Protein AF-A0A8X6NM18-F1 (afdb_monomer_lite)

InterPro domains:
  IPR011042 Six-bladed beta-propeller, TolB-like [G3DSA:2.120.10.30] (34-81)

Secondary structure (DSSP, 8-state):
-PPPHHHHHHHHHHHHHHHHHHHHHHHHHHHHHHHHHHSS------TT----TT---EEEEEE-TT--EEEEE-TT-----

Foldseek 3Di:
DDDDPVNVVVVVVVVVVVVVVVVVVVVVVVVVVVVCVVPDPPDDDDPPDPDDVQADDWDDWDADPVGDIDTDGDRPDDDDD

Structure (mmCIF, N/CA/C/O backbone):
data_AF-A0A8X6NM18-F1
#
_entry.id   AF-A0A8X6NM18-F1
#
loop_
_atom_site.group_PDB
_atom_site.id
_atom_site.type_symbol
_atom_site.label_atom_id
_atom_site.label_alt_id
_atom_site.label_comp_id
_atom_site.label_asym_id
_atom_site.label_entity_id
_atom_site.label_seq_id
_atom_site.pdbx_PDB_ins_code
_atom_site.Cartn_x
_atom_site.Cartn_y
_atom_site.Cartn_z
_atom_site.occupancy
_atom_site.B_iso_or_equiv
_atom_site.auth_seq_id
_atom_site.auth_comp_id
_atom_site.auth_asym_id
_atom_site.auth_atom_id
_atom_site.pdbx_PDB_model_num
ATOM 1 N N . MET A 1 1 ? -62.896 28.580 9.776 1.00 51.53 1 MET A N 1
ATOM 2 C CA . MET A 1 1 ? -62.495 27.158 9.809 1.00 51.53 1 MET A CA 1
ATOM 3 C C . MET A 1 1 ? -61.687 26.940 11.077 1.00 51.53 1 MET A C 1
ATOM 5 O O . MET A 1 1 ? -60.612 27.512 11.184 1.00 51.53 1 MET A O 1
ATOM 9 N N . ALA A 1 2 ? -62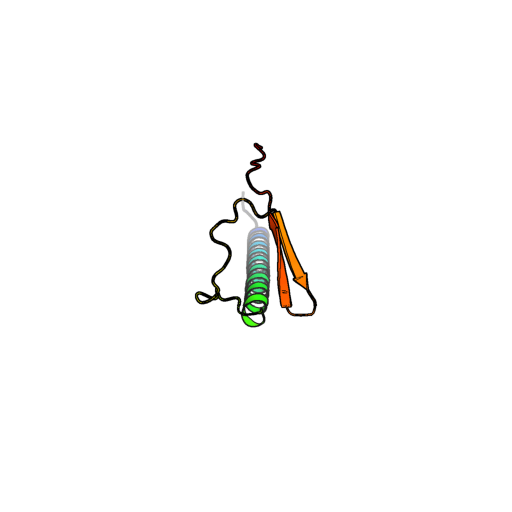.238 26.242 12.072 1.00 56.22 2 ALA A N 1
ATOM 10 C CA . ALA A 1 2 ? -61.548 25.982 13.334 1.00 56.22 2 ALA A CA 1
ATOM 11 C C . ALA A 1 2 ? -60.759 24.673 13.207 1.00 56.22 2 ALA A C 1
ATOM 13 O O . ALA A 1 2 ? -61.348 23.620 12.969 1.00 56.22 2 ALA A O 1
ATOM 14 N N . VAL A 1 3 ? -59.433 24.739 13.321 1.00 55.69 3 VAL A N 1
ATOM 15 C CA . VAL A 1 3 ? -58.596 23.537 13.408 1.00 55.69 3 VAL A CA 1
ATOM 16 C C . VAL A 1 3 ? -58.836 22.931 14.791 1.00 55.69 3 VAL A C 1
ATOM 18 O O . VAL A 1 3 ? -58.641 23.601 15.803 1.00 55.69 3 VAL A O 1
ATOM 21 N N . SER A 1 4 ? -59.331 21.694 14.841 1.00 72.38 4 SER A N 1
ATOM 22 C CA . SER A 1 4 ? -59.630 21.002 16.099 1.00 72.38 4 SER A CA 1
ATOM 23 C C . SER A 1 4 ? -58.368 20.868 16.957 1.00 72.38 4 SER A C 1
ATOM 25 O O . SER A 1 4 ? -57.318 20.461 16.456 1.00 72.38 4 SER A O 1
ATOM 27 N N . ALA A 1 5 ? -58.475 21.151 18.260 1.00 71.62 5 ALA A N 1
ATOM 28 C CA . ALA A 1 5 ? -57.384 20.980 19.224 1.00 71.62 5 ALA A CA 1
ATOM 29 C C . ALA A 1 5 ? -56.788 19.558 19.188 1.00 71.62 5 ALA A C 1
ATOM 31 O O . ALA A 1 5 ? -55.584 19.387 19.363 1.00 71.62 5 ALA A O 1
ATOM 32 N N . ALA A 1 6 ? -57.604 18.549 18.865 1.00 71.81 6 ALA A N 1
ATOM 33 C CA . ALA A 1 6 ? -57.151 17.170 18.701 1.00 71.81 6 ALA A CA 1
ATOM 34 C C . ALA A 1 6 ? -56.167 16.999 17.528 1.00 71.81 6 ALA A C 1
ATOM 36 O O . ALA A 1 6 ? -55.193 16.261 17.650 1.00 71.81 6 ALA A O 1
ATOM 37 N N . ALA A 1 7 ? -56.374 17.714 16.416 1.00 70.88 7 ALA A N 1
ATOM 38 C CA . ALA A 1 7 ? -55.481 17.663 15.256 1.00 70.88 7 ALA A CA 1
ATOM 39 C C . ALA A 1 7 ? -54.121 18.315 15.556 1.00 70.88 7 ALA A C 1
ATOM 41 O O . ALA A 1 7 ? -53.080 17.818 15.132 1.00 70.88 7 ALA A O 1
ATOM 42 N N . LEU A 1 8 ? -54.123 19.391 16.346 1.00 70.88 8 LEU A N 1
ATOM 43 C CA . LEU A 1 8 ? -52.912 20.093 16.777 1.00 70.88 8 LEU A CA 1
ATO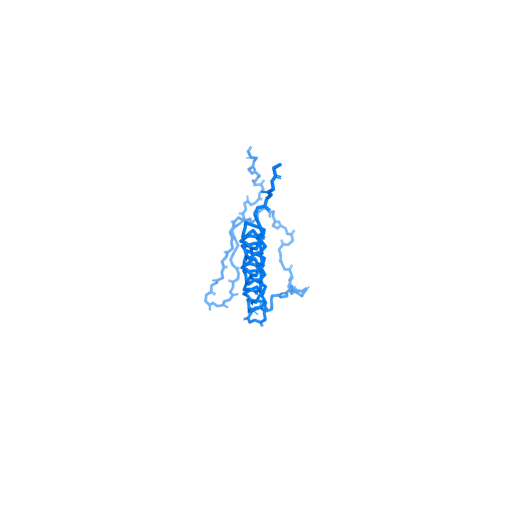M 44 C C . LEU A 1 8 ? -52.053 19.230 17.715 1.00 70.88 8 LEU A C 1
ATOM 46 O O . LEU A 1 8 ? -50.835 19.167 17.550 1.00 70.88 8 LEU A O 1
ATOM 50 N N . VAL A 1 9 ? -52.685 18.508 18.646 1.00 74.94 9 VAL A N 1
ATOM 51 C CA . VAL A 1 9 ? -52.003 17.568 19.553 1.00 74.94 9 VAL A CA 1
ATOM 52 C C . VAL A 1 9 ? -51.401 16.387 18.787 1.00 74.94 9 VAL A C 1
ATOM 54 O O . VAL A 1 9 ? -50.258 16.008 19.046 1.00 74.94 9 VAL A O 1
ATOM 57 N N . LEU A 1 10 ? -52.126 15.844 17.803 1.00 74.06 10 LEU A N 1
ATOM 58 C CA . LEU A 1 10 ? -51.635 14.755 16.955 1.00 74.06 10 LEU A CA 1
ATOM 59 C C . LEU A 1 10 ? -50.396 15.177 16.160 1.00 74.06 10 LEU A C 1
ATOM 61 O O . LEU A 1 10 ? -49.363 14.517 16.260 1.00 74.06 10 LEU A O 1
ATOM 65 N N . CYS A 1 11 ? -50.450 16.316 15.466 1.00 70.88 11 CYS A N 1
ATOM 66 C CA . CYS A 1 11 ? -49.299 16.837 14.726 1.00 70.88 11 CYS A CA 1
ATOM 67 C C . CYS A 1 11 ? -48.086 17.082 15.632 1.00 70.88 11 CYS A C 1
ATOM 69 O O . CYS A 1 11 ? -46.968 16.721 15.272 1.00 70.88 11 CYS A O 1
ATOM 71 N N . LEU A 1 12 ? -48.293 17.648 16.826 1.00 74.06 12 LEU A N 1
ATOM 72 C CA . LEU A 1 12 ? -47.200 17.898 17.764 1.00 74.06 12 LEU A CA 1
ATOM 73 C C . LEU A 1 12 ? -46.571 16.588 18.266 1.00 74.06 12 LEU A C 1
ATOM 75 O O . LEU A 1 12 ? -45.348 16.471 18.318 1.00 74.06 12 LEU A O 1
ATOM 79 N N . SER A 1 13 ? -47.392 15.583 18.581 1.00 73.31 13 SER A N 1
ATOM 80 C CA . SER A 1 13 ? -46.910 14.277 19.048 1.00 73.31 13 SER A CA 1
ATOM 81 C C . SER A 1 13 ? -46.112 13.517 17.981 1.00 73.31 13 SER A C 1
ATOM 83 O O . SER A 1 13 ? -45.067 12.946 18.297 1.00 73.31 13 SER A O 1
ATOM 85 N N . VAL A 1 14 ? -46.540 13.578 16.714 1.00 75.94 14 VAL A N 1
ATOM 86 C CA . VAL A 1 14 ? -45.836 12.960 15.579 1.00 75.94 14 VAL A CA 1
ATOM 87 C C . VAL A 1 14 ? -44.493 13.647 15.339 1.00 75.94 14 VAL A C 1
ATOM 89 O O . VAL A 1 14 ? -43.479 12.965 15.206 1.00 75.94 14 VAL A O 1
ATOM 92 N N . SER A 1 15 ? -44.455 14.982 15.370 1.00 70.62 15 SER A N 1
ATOM 93 C CA . SER A 1 15 ? -43.208 15.743 15.227 1.00 70.62 15 SER A CA 1
ATOM 94 C C . SER A 1 15 ? -42.204 15.414 16.334 1.00 70.62 15 SER A C 1
ATOM 96 O O . SER A 1 15 ? -41.035 15.171 16.049 1.00 70.62 15 SER A O 1
ATOM 98 N N . ILE A 1 16 ? -42.656 15.322 17.591 1.00 76.31 16 ILE A N 1
ATOM 99 C CA . ILE A 1 16 ? -41.791 14.953 18.724 1.00 76.31 16 ILE A CA 1
ATOM 100 C C . ILE A 1 16 ? -41.254 13.523 18.567 1.00 76.31 16 ILE A C 1
ATOM 102 O O . ILE A 1 16 ? -40.075 13.280 18.828 1.00 76.31 16 ILE A O 1
ATOM 106 N N . ALA A 1 17 ? -42.095 12.573 18.148 1.00 71.31 17 ALA A N 1
ATOM 107 C CA . ALA A 1 17 ? -41.672 11.192 17.921 1.00 71.31 17 ALA A CA 1
ATOM 108 C C . ALA A 1 17 ? -40.629 11.095 16.794 1.00 71.31 17 ALA A C 1
ATOM 110 O O . ALA A 1 17 ? -39.609 10.424 16.954 1.00 71.31 17 ALA A O 1
ATOM 111 N N . TYR A 1 18 ? -40.840 11.824 15.696 1.00 68.50 18 TYR A N 1
ATOM 112 C CA . TYR A 1 18 ? -39.913 11.873 14.569 1.00 68.50 18 TYR A CA 1
ATOM 113 C C . TYR A 1 18 ? -38.560 12.489 14.959 1.00 68.50 18 TYR A C 1
ATOM 115 O O . TYR A 1 18 ? -37.515 11.900 14.687 1.00 68.50 18 TYR A O 1
ATOM 123 N N . SER A 1 19 ? -38.558 13.609 15.693 1.00 66.69 19 SER A N 1
ATOM 124 C CA . SER A 1 19 ? -37.322 14.225 16.201 1.00 66.69 19 SER A CA 1
ATOM 125 C C . SER A 1 19 ? -36.537 13.291 17.126 1.00 66.69 19 SER A C 1
ATOM 127 O O . SER A 1 19 ? -35.316 13.202 17.011 1.00 66.69 19 SER A O 1
ATOM 129 N N . LYS A 1 20 ? -37.222 12.550 18.008 1.00 69.81 20 LYS A N 1
ATOM 130 C CA . LYS A 1 20 ? -36.575 11.557 18.881 1.00 69.81 20 LYS A CA 1
ATOM 131 C C . LYS A 1 20 ? -35.977 10.391 18.092 1.00 69.81 20 LYS A C 1
ATOM 133 O O . LYS A 1 20 ? -34.901 9.917 18.447 1.00 69.81 20 LYS A O 1
ATOM 138 N N . SER A 1 21 ? -36.640 9.947 17.023 1.00 65.88 21 SER A N 1
ATOM 139 C CA . SER A 1 21 ? -36.134 8.878 16.155 1.00 65.88 21 SER A CA 1
ATOM 140 C C . SER A 1 21 ? -34.872 9.295 15.394 1.00 65.88 21 SER A C 1
ATOM 142 O O . SER A 1 21 ? -33.937 8.502 15.311 1.00 65.88 21 SER A O 1
ATOM 144 N N . ILE A 1 22 ? -34.818 10.529 14.877 1.00 62.56 22 ILE A N 1
ATOM 145 C CA . ILE A 1 22 ? -33.620 11.068 14.209 1.00 62.56 22 ILE A CA 1
ATOM 146 C C . ILE A 1 22 ? -32.461 11.173 15.204 1.00 62.56 22 ILE A C 1
ATOM 148 O O . ILE A 1 22 ? -31.384 10.641 14.948 1.00 62.56 22 ILE A O 1
ATOM 152 N N . GLN A 1 23 ? -32.700 11.762 16.380 1.00 63.66 23 GLN A N 1
ATOM 153 C CA . GLN A 1 23 ? -31.673 11.872 17.422 1.00 63.66 23 GLN A CA 1
ATOM 154 C C . GLN A 1 23 ? -31.158 10.505 17.900 1.00 63.66 23 GLN A C 1
ATOM 156 O O . GLN A 1 23 ? -29.982 10.375 18.229 1.00 63.66 23 GLN A O 1
ATOM 161 N N . GLY A 1 24 ? -32.014 9.479 17.955 1.00 60.75 24 GLY A N 1
ATOM 162 C CA . GLY A 1 24 ? -31.598 8.110 18.267 1.00 60.75 24 GLY A CA 1
ATOM 163 C C . GLY A 1 24 ? -30.738 7.481 17.165 1.00 60.75 24 GLY A C 1
ATOM 164 O O . GLY A 1 24 ? -29.747 6.821 17.469 1.00 60.75 24 GLY A O 1
ATOM 165 N N .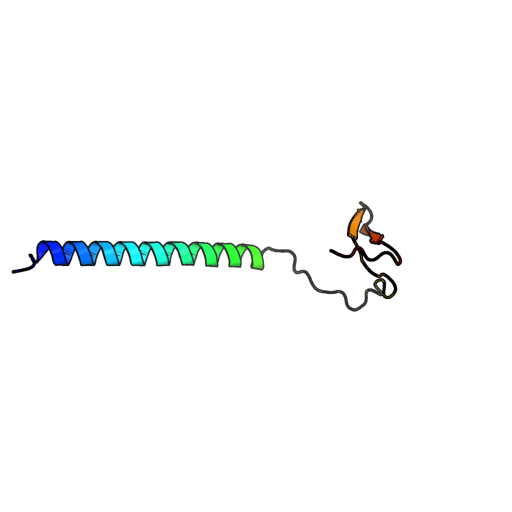 SER A 1 25 ? -31.076 7.717 15.895 1.00 59.44 25 SER A N 1
ATOM 166 C CA . SER A 1 25 ? -30.311 7.217 14.745 1.00 59.44 25 SER A CA 1
ATOM 167 C C . SER A 1 25 ? -28.918 7.846 14.652 1.00 59.44 25 SER A C 1
ATOM 169 O O . SER A 1 25 ? -27.951 7.144 14.371 1.00 59.44 25 SER A O 1
ATOM 171 N N . GLU A 1 26 ? -28.797 9.150 14.905 1.00 60.69 26 GLU A N 1
ATOM 172 C CA . GLU A 1 26 ? -27.509 9.858 14.869 1.00 60.69 26 GLU A CA 1
ATOM 173 C C . GLU A 1 26 ? -26.570 9.401 15.989 1.00 60.69 26 GLU A C 1
ATOM 175 O O . GLU A 1 26 ? -25.386 9.181 15.747 1.00 60.69 26 GLU A O 1
ATOM 180 N N . LYS A 1 27 ? -27.098 9.179 17.200 1.00 61.06 27 LYS A N 1
ATOM 181 C CA . LYS A 1 27 ? -26.303 8.677 18.331 1.00 61.06 27 LYS A CA 1
ATOM 182 C C . LYS A 1 27 ? -25.702 7.298 18.061 1.00 61.06 27 LYS A C 1
ATOM 184 O O . LYS A 1 27 ? -24.530 7.105 18.348 1.00 61.06 27 LYS A O 1
ATOM 189 N N . ASN A 1 28 ? -26.462 6.389 17.446 1.00 63.34 28 ASN A N 1
ATOM 190 C CA . ASN A 1 28 ? -25.965 5.056 17.081 1.00 63.34 28 ASN A CA 1
ATOM 191 C C . ASN A 1 28 ? -24.861 5.109 16.015 1.00 63.34 28 ASN A C 1
ATOM 193 O O . ASN A 1 28 ? -23.930 4.314 16.055 1.00 63.34 28 ASN A O 1
ATOM 197 N N . LEU A 1 29 ? -24.948 6.041 15.060 1.00 61.19 29 LEU A N 1
ATOM 198 C CA . LEU A 1 29 ? -23.904 6.220 14.046 1.00 61.19 29 LEU A CA 1
ATOM 199 C C . LEU A 1 29 ? -22.622 6.795 14.646 1.00 61.19 29 LEU A C 1
ATOM 201 O O . LEU A 1 29 ? -21.537 6.348 14.291 1.00 61.19 29 LEU A O 1
ATOM 205 N N . ILE A 1 30 ? -22.746 7.767 15.550 1.00 64.62 30 ILE A N 1
ATOM 206 C CA . ILE A 1 30 ? -21.596 8.359 16.237 1.00 64.62 30 ILE A CA 1
ATOM 207 C C . ILE A 1 30 ? -20.921 7.308 17.120 1.00 64.62 30 ILE A C 1
ATOM 209 O O . ILE A 1 30 ? -19.717 7.128 17.004 1.00 64.62 30 ILE A O 1
ATOM 213 N N . GLU A 1 31 ? -21.687 6.557 17.913 1.00 64.69 31 GLU A N 1
ATOM 214 C CA . GLU A 1 31 ? -21.171 5.480 18.768 1.00 64.69 31 GLU A CA 1
ATOM 215 C C . GLU A 1 31 ? -20.493 4.365 17.952 1.00 64.69 31 GLU A C 1
ATOM 217 O O . GLU A 1 31 ? -19.394 3.934 18.289 1.00 64.69 31 GLU A O 1
ATOM 222 N N . PHE A 1 32 ? -21.074 3.968 16.814 1.00 63.84 32 PHE A N 1
ATOM 223 C CA . PHE A 1 32 ? -20.475 2.984 15.905 1.00 63.84 32 PHE A CA 1
ATOM 224 C C . PHE A 1 32 ? -19.165 3.466 15.256 1.00 63.84 32 PHE A C 1
ATOM 226 O O . PHE A 1 32 ? -18.243 2.676 15.038 1.00 63.84 32 PHE A O 1
ATOM 233 N N . LEU A 1 33 ? -19.072 4.754 14.907 1.00 63.59 33 LEU A N 1
ATOM 234 C CA . LEU A 1 33 ? -17.851 5.334 14.340 1.00 63.59 33 LEU A CA 1
ATOM 235 C C . LEU A 1 33 ? -16.754 5.491 15.402 1.00 63.59 33 LEU A C 1
ATOM 237 O O . LEU A 1 33 ? -15.592 5.218 15.099 1.00 63.59 33 LEU A O 1
ATOM 241 N N . ASP A 1 34 ? -17.122 5.859 16.630 1.00 62.31 34 ASP A N 1
ATOM 242 C CA . ASP A 1 34 ? -16.189 6.002 17.753 1.00 62.31 34 ASP A CA 1
ATOM 243 C C . ASP A 1 34 ? -15.626 4.636 18.188 1.00 62.31 34 ASP A C 1
ATOM 245 O O . ASP A 1 34 ? -14.413 4.480 18.332 1.00 62.31 34 ASP A O 1
ATOM 249 N N . GLU A 1 35 ? -16.468 3.595 18.264 1.00 60.50 35 GLU A N 1
ATOM 250 C CA . GLU A 1 35 ? -16.042 2.223 18.590 1.00 60.50 35 GLU A CA 1
ATOM 251 C C . GLU A 1 35 ? -15.025 1.677 17.570 1.00 60.50 35 GLU A C 1
ATOM 253 O O . GLU A 1 35 ? -14.035 1.029 17.936 1.00 60.50 35 GLU A O 1
ATOM 258 N N . LYS A 1 36 ? -15.230 1.967 16.277 1.00 57.81 36 LYS A N 1
ATOM 259 C CA . LYS A 1 36 ? -14.288 1.578 15.218 1.00 57.81 36 LYS A CA 1
ATOM 260 C C . LYS A 1 36 ? -12.965 2.333 15.281 1.00 57.81 36 LYS A C 1
ATOM 262 O O . LYS A 1 36 ? -11.956 1.794 14.820 1.00 57.81 36 LYS A O 1
ATOM 267 N N . GLN A 1 37 ? -12.960 3.554 15.808 1.00 57.78 37 GLN A N 1
ATOM 268 C CA . GLN A 1 37 ? -11.760 4.374 15.895 1.00 57.78 37 GLN A CA 1
ATOM 269 C C . GLN A 1 37 ? -10.929 4.055 17.146 1.00 57.78 37 GLN A C 1
ATOM 271 O O . GLN A 1 37 ? -9.701 4.059 17.061 1.00 57.78 37 GLN A O 1
ATOM 276 N N . GLU A 1 38 ? -11.556 3.723 18.280 1.00 60.44 38 GLU A N 1
ATOM 277 C CA . GLU A 1 38 ? -10.827 3.443 19.527 1.00 60.44 38 GLU A CA 1
ATOM 278 C C . GLU A 1 38 ? -10.164 2.053 19.552 1.00 60.44 38 GLU A C 1
ATOM 280 O O . GLU A 1 38 ? -9.077 1.898 20.111 1.00 60.44 38 GLU A O 1
ATOM 285 N N . ASN A 1 39 ? -10.761 1.060 18.879 1.00 65.38 39 ASN A N 1
ATOM 286 C CA . ASN A 1 39 ? -10.268 -0.326 18.843 1.00 65.38 39 ASN A CA 1
ATOM 287 C C . ASN A 1 39 ? -9.535 -0.711 17.542 1.00 65.38 39 ASN A C 1
ATOM 289 O O . ASN A 1 39 ? -9.095 -1.852 17.382 1.00 65.38 39 ASN A O 1
ATOM 293 N N . GLY A 1 40 ? -9.418 0.215 16.588 1.00 68.19 40 GLY A N 1
ATOM 294 C CA . GLY A 1 40 ? -8.702 -0.011 15.336 1.00 68.19 40 GLY A CA 1
ATOM 295 C C . GLY A 1 40 ? -7.178 0.006 15.519 1.00 68.19 40 GLY A C 1
ATOM 296 O O . GLY A 1 40 ? -6.664 0.662 16.431 1.00 68.19 40 GLY A O 1
ATOM 297 N N . PRO A 1 41 ? -6.409 -0.677 14.649 1.00 72.25 41 PRO A N 1
ATOM 298 C CA . PRO A 1 41 ? -4.962 -0.523 14.648 1.00 72.25 41 PRO A CA 1
ATOM 299 C C . PRO A 1 41 ? -4.619 0.952 14.420 1.00 72.25 41 PRO A C 1
ATOM 301 O O . PRO A 1 41 ? -5.055 1.563 13.444 1.00 72.25 41 PRO A O 1
ATOM 304 N N . ARG A 1 42 ? -3.829 1.531 15.329 1.00 76.62 42 ARG A N 1
ATOM 305 C CA . ARG A 1 42 ? -3.295 2.885 15.163 1.00 76.62 42 ARG A CA 1
ATOM 306 C C . ARG A 1 42 ? -2.270 2.865 14.034 1.00 76.62 42 ARG A C 1
ATOM 308 O O . ARG A 1 42 ? -1.106 2.548 14.259 1.00 76.62 42 ARG A O 1
ATOM 315 N N . VAL A 1 43 ? -2.716 3.170 12.820 1.00 80.00 43 VAL A N 1
ATOM 316 C CA . VAL A 1 43 ? -1.841 3.298 11.652 1.00 80.00 43 VAL A CA 1
ATOM 317 C C . VAL A 1 43 ? -1.128 4.643 11.739 1.00 80.00 43 VAL A C 1
ATOM 319 O O . VAL A 1 43 ? -1.767 5.692 11.724 1.00 80.00 43 VAL A O 1
ATOM 322 N N . GLN A 1 44 ? 0.194 4.605 11.857 1.00 88.75 44 GLN A N 1
ATOM 323 C CA . GLN A 1 44 ? 1.060 5.776 11.754 1.00 88.75 44 GLN A CA 1
ATOM 324 C C . GLN A 1 44 ? 2.034 5.552 10.602 1.00 88.75 44 GLN A C 1
ATOM 326 O O . GLN A 1 44 ? 2.460 4.422 10.360 1.00 88.75 44 GLN A O 1
ATOM 331 N N . GLU A 1 45 ? 2.357 6.621 9.882 1.00 87.25 45 GLU A N 1
ATOM 332 C CA . GLU A 1 45 ? 3.395 6.585 8.857 1.00 87.25 45 GLU A CA 1
ATOM 333 C C . GLU A 1 45 ? 4.765 6.411 9.522 1.00 87.25 45 GLU A C 1
ATOM 335 O O . GLU A 1 45 ? 5.105 7.129 10.463 1.00 87.25 45 GLU A O 1
ATOM 340 N N . ASP A 1 46 ? 5.554 5.455 9.033 1.00 91.12 46 ASP A N 1
ATOM 341 C CA . ASP A 1 46 ? 6.931 5.266 9.475 1.00 91.12 46 ASP A CA 1
ATOM 342 C C . ASP A 1 46 ? 7.869 6.146 8.643 1.00 91.12 46 ASP A C 1
ATOM 344 O O . ASP A 1 46 ? 8.253 5.798 7.526 1.00 91.12 46 ASP A O 1
ATOM 348 N N . SER A 1 47 ? 8.272 7.285 9.209 1.00 92.19 47 SER A N 1
ATOM 349 C CA . SER A 1 47 ? 9.184 8.229 8.555 1.00 92.19 47 SER A CA 1
ATOM 350 C C . SER A 1 47 ? 10.609 7.696 8.369 1.00 92.19 47 SER A C 1
ATOM 352 O O . SER A 1 47 ? 11.403 8.316 7.666 1.00 92.19 47 SER A O 1
ATOM 354 N N . SER A 1 48 ? 10.976 6.604 9.046 1.00 94.94 48 SER A N 1
ATOM 355 C CA . SER A 1 48 ? 12.299 5.985 8.917 1.00 94.94 48 SER A CA 1
ATOM 356 C C . SER A 1 48 ? 12.372 4.975 7.771 1.00 94.94 48 SER A C 1
ATOM 358 O O . SER A 1 48 ? 13.468 4.577 7.367 1.00 94.94 48 SER A O 1
ATOM 360 N N . TRP A 1 49 ? 11.222 4.575 7.221 1.00 91.81 49 TRP A N 1
ATOM 361 C CA . TRP A 1 49 ? 11.172 3.608 6.140 1.00 91.81 49 TRP A CA 1
ATOM 362 C C . TRP A 1 49 ? 11.636 4.254 4.823 1.00 91.81 49 TRP A C 1
ATOM 364 O O . TRP A 1 49 ? 11.033 5.225 4.367 1.00 91.81 49 TRP A O 1
ATOM 374 N N . PRO A 1 50 ? 12.689 3.728 4.165 1.00 89.69 50 PRO A N 1
ATOM 375 C CA . PRO A 1 50 ? 13.278 4.367 2.983 1.00 89.69 50 PRO A CA 1
ATOM 376 C C . PRO A 1 50 ? 12.343 4.394 1.764 1.00 89.69 50 PRO A C 1
ATOM 378 O O . PRO A 1 50 ? 12.596 5.137 0.814 1.00 89.69 50 PRO A O 1
ATOM 381 N N . GLY A 1 51 ? 11.273 3.592 1.782 1.00 89.69 51 GLY A N 1
ATOM 382 C CA . GLY A 1 51 ? 10.274 3.539 0.723 1.00 89.69 51 GLY A CA 1
ATOM 383 C C . GLY A 1 51 ? 10.868 3.229 -0.653 1.00 89.69 51 GLY A C 1
ATOM 384 O O . GLY A 1 51 ? 11.896 2.563 -0.786 1.00 89.69 51 GLY A O 1
ATOM 385 N N . PHE A 1 52 ? 10.192 3.707 -1.699 1.00 88.38 52 PHE A N 1
ATOM 386 C CA . PHE A 1 52 ? 10.564 3.440 -3.088 1.00 88.38 52 PHE A CA 1
ATOM 387 C C . PHE A 1 52 ? 10.426 4.703 -3.956 1.00 88.38 52 PHE A C 1
ATOM 389 O O . PHE A 1 52 ? 9.486 4.814 -4.746 1.00 88.38 52 PHE A O 1
ATOM 396 N N . PRO A 1 53 ? 11.358 5.667 -3.847 1.00 85.12 53 PRO A N 1
ATOM 397 C CA . PRO A 1 53 ? 11.217 7.002 -4.445 1.00 85.12 53 PRO A CA 1
ATOM 398 C C . PRO A 1 53 ? 11.177 7.011 -5.981 1.00 85.12 53 PRO A C 1
ATOM 400 O O . PRO A 1 53 ? 10.777 8.000 -6.587 1.00 85.12 53 PRO A O 1
ATOM 403 N N . HIS A 1 54 ? 11.599 5.923 -6.626 1.00 85.12 54 HIS A N 1
ATOM 404 C CA . HIS A 1 54 ? 11.650 5.801 -8.085 1.00 85.12 54 HIS A CA 1
ATOM 405 C C . HIS A 1 54 ? 10.448 5.062 -8.678 1.00 85.12 54 HIS A C 1
ATOM 407 O O . HIS A 1 54 ? 10.340 4.948 -9.901 1.00 85.12 54 HIS A O 1
ATOM 413 N N . LEU A 1 55 ? 9.552 4.529 -7.840 1.00 85.94 55 LEU A N 1
ATOM 414 C CA . LEU A 1 55 ? 8.352 3.881 -8.345 1.00 85.94 55 LEU A CA 1
ATOM 415 C C . LEU A 1 55 ? 7.375 4.938 -8.852 1.0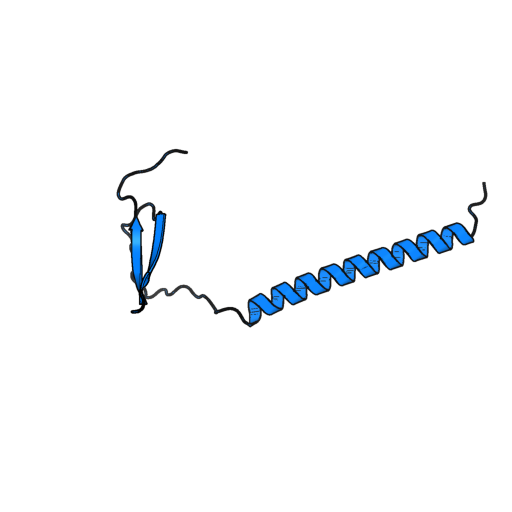0 85.94 55 LEU A C 1
ATOM 417 O O . LEU A 1 55 ? 7.012 5.872 -8.146 1.00 85.94 55 LEU A O 1
ATOM 421 N N . LYS A 1 56 ? 6.947 4.758 -10.103 1.00 85.81 56 LYS A N 1
ATOM 422 C CA . LYS A 1 56 ? 5.835 5.503 -10.693 1.00 85.81 56 LYS A CA 1
ATOM 423 C C . LYS A 1 56 ? 4.512 4.914 -10.189 1.00 85.81 56 LYS A C 1
ATOM 425 O O . LYS A 1 56 ? 4.312 4.725 -8.994 1.00 85.81 56 LYS A O 1
ATOM 430 N N . GLN A 1 57 ? 3.592 4.587 -11.091 1.00 87.38 57 GLN A N 1
ATOM 431 C CA . GLN A 1 57 ? 2.288 4.073 -10.706 1.00 87.38 57 GLN A CA 1
ATOM 432 C C . GLN A 1 57 ? 2.398 2.653 -10.128 1.00 87.38 57 GLN A C 1
ATOM 434 O O . GLN A 1 57 ? 2.754 1.695 -10.828 1.00 87.38 57 GLN A O 1
ATOM 439 N N . VAL A 1 58 ? 2.051 2.530 -8.848 1.00 90.19 58 VAL A N 1
ATOM 440 C CA . VAL A 1 58 ? 1.831 1.253 -8.167 1.00 90.19 58 VAL A CA 1
ATOM 441 C C . VAL A 1 58 ? 0.387 0.827 -8.393 1.00 90.19 58 VAL A C 1
ATOM 443 O O . VAL A 1 58 ? -0.535 1.631 -8.286 1.00 90.19 58 VAL A O 1
ATOM 446 N N . SER A 1 59 ? 0.197 -0.439 -8.748 1.00 91.06 59 SER A N 1
ATOM 447 C CA . SER A 1 59 ? -1.120 -0.982 -9.092 1.00 91.06 59 SER A CA 1
ATOM 448 C C . SER A 1 59 ? -1.614 -2.051 -8.131 1.00 91.06 59 SER A C 1
ATOM 450 O O . SER A 1 59 ? -2.821 -2.232 -8.007 1.00 91.06 59 SER A O 1
ATOM 452 N N . ALA A 1 60 ? -0.698 -2.729 -7.441 1.00 93.00 60 ALA A N 1
ATOM 453 C CA . ALA A 1 60 ? -1.025 -3.654 -6.370 1.00 93.00 60 ALA A CA 1
ATOM 454 C C . ALA A 1 60 ? 0.130 -3.748 -5.369 1.00 93.00 60 ALA A C 1
ATOM 456 O O . ALA A 1 60 ? 1.296 -3.540 -5.721 1.00 93.00 60 ALA A O 1
ATOM 457 N N . VAL A 1 61 ? -0.221 -4.095 -4.133 1.00 95.50 61 VAL A N 1
ATOM 458 C CA . VAL A 1 61 ? 0.706 -4.402 -3.043 1.00 95.50 61 VAL A CA 1
ATOM 459 C C . VAL A 1 61 ? 0.225 -5.652 -2.307 1.00 95.50 61 VAL A C 1
ATOM 461 O O . VAL A 1 61 ? -0.979 -5.900 -2.232 1.00 95.50 61 VAL A O 1
ATOM 464 N N . SER A 1 62 ? 1.149 -6.434 -1.756 1.00 97.44 62 SER A N 1
ATOM 465 C CA . SER A 1 62 ? 0.840 -7.564 -0.873 1.00 97.44 62 SER A CA 1
ATOM 466 C C . SER A 1 62 ? 1.927 -7.747 0.179 1.00 97.44 62 SER A C 1
ATOM 468 O O . SER A 1 62 ? 3.069 -7.350 -0.036 1.00 97.44 62 SER A O 1
ATOM 470 N N . VAL A 1 63 ? 1.591 -8.390 1.294 1.00 96.88 63 VAL A N 1
ATOM 471 C CA . VAL A 1 63 ? 2.543 -8.734 2.357 1.00 96.88 63 VAL A CA 1
ATOM 472 C C . VAL A 1 63 ? 2.579 -10.252 2.504 1.00 96.88 63 VAL A C 1
ATOM 474 O O . VAL A 1 63 ? 1.524 -10.886 2.525 1.00 96.88 63 VAL A O 1
ATOM 477 N N . ASP A 1 64 ? 3.775 -10.839 2.546 1.00 97.38 64 ASP A N 1
ATOM 478 C CA . ASP A 1 64 ? 3.934 -12.284 2.750 1.00 97.38 64 ASP A CA 1
ATOM 479 C C . ASP A 1 64 ? 3.945 -12.674 4.241 1.00 97.38 64 ASP A C 1
ATOM 481 O O . ASP A 1 64 ? 3.916 -11.825 5.132 1.00 97.38 64 ASP A O 1
ATOM 485 N N . GLY A 1 65 ? 3.993 -13.978 4.533 1.00 97.25 65 GLY A N 1
ATOM 486 C CA . GLY A 1 65 ? 4.006 -14.486 5.912 1.00 97.25 65 GLY A CA 1
ATOM 487 C C . GLY A 1 65 ? 5.250 -14.108 6.728 1.00 97.25 65 GLY A C 1
ATOM 488 O O . GLY A 1 65 ? 5.237 -14.269 7.945 1.00 97.25 65 GLY A O 1
ATOM 489 N N . ASN A 1 66 ? 6.298 -13.590 6.081 1.00 97.62 66 ASN A N 1
ATOM 490 C CA . ASN A 1 66 ? 7.512 -13.099 6.730 1.00 97.62 66 ASN A CA 1
ATOM 491 C C . ASN A 1 66 ? 7.486 -11.575 6.933 1.00 97.62 66 ASN A C 1
ATOM 493 O O . ASN A 1 66 ? 8.444 -11.017 7.462 1.00 97.62 66 ASN A O 1
ATOM 497 N N . GLY A 1 67 ? 6.415 -10.897 6.510 1.00 94.19 67 GLY A N 1
ATOM 498 C CA . GLY A 1 67 ? 6.285 -9.448 6.610 1.00 94.19 67 GLY A CA 1
ATOM 499 C C . GLY A 1 67 ? 6.983 -8.672 5.491 1.00 94.19 67 GLY A C 1
ATOM 500 O O . GLY A 1 67 ? 7.093 -7.452 5.598 1.00 94.19 67 GLY A O 1
ATOM 501 N N . ASN A 1 68 ? 7.439 -9.323 4.413 1.00 95.94 68 ASN A N 1
ATOM 502 C CA . ASN A 1 68 ? 8.000 -8.584 3.281 1.00 95.94 68 ASN A CA 1
ATOM 503 C C . ASN A 1 68 ? 6.884 -7.947 2.455 1.00 95.94 68 ASN A C 1
ATOM 505 O O . ASN A 1 68 ? 5.875 -8.588 2.147 1.00 95.94 68 ASN A O 1
ATOM 509 N N . LEU A 1 69 ? 7.111 -6.705 2.030 1.00 95.12 69 LEU A N 1
ATOM 510 C CA . LEU A 1 69 ? 6.240 -6.004 1.100 1.00 95.12 69 LEU A CA 1
ATOM 511 C C . LEU A 1 69 ? 6.605 -6.355 -0.346 1.00 95.12 69 LEU A C 1
ATOM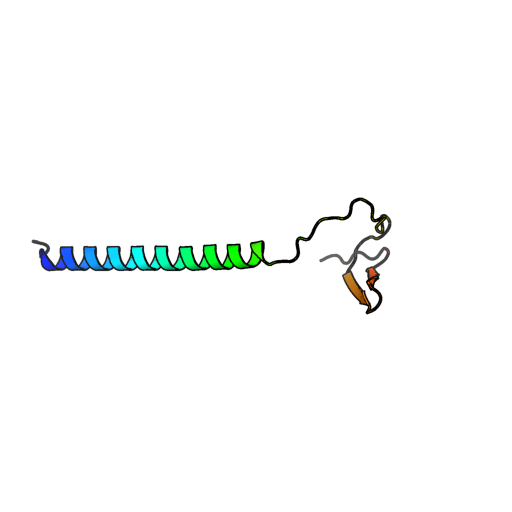 513 O O . LEU A 1 69 ? 7.732 -6.139 -0.788 1.00 95.12 69 LEU A O 1
ATOM 517 N N . HIS A 1 70 ? 5.618 -6.823 -1.101 1.00 95.25 70 HIS A N 1
ATOM 518 C CA . HIS A 1 70 ? 5.707 -7.075 -2.535 1.00 95.25 70 HIS A CA 1
ATOM 519 C C . HIS A 1 70 ? 4.905 -6.014 -3.282 1.00 95.25 70 HIS A C 1
ATOM 521 O O . HIS A 1 70 ? 3.759 -5.729 -2.928 1.00 95.25 70 HIS A O 1
ATOM 527 N N . ILE A 1 71 ? 5.501 -5.426 -4.319 1.00 94.06 71 ILE A N 1
ATOM 528 C CA . ILE A 1 71 ? 4.909 -4.314 -5.070 1.00 94.06 71 ILE A CA 1
ATOM 529 C C . ILE A 1 71 ? 4.834 -4.672 -6.549 1.00 94.06 71 ILE A C 1
ATOM 531 O O . ILE A 1 71 ? 5.842 -5.007 -7.168 1.00 94.06 71 ILE A O 1
ATOM 535 N N . PHE A 1 72 ? 3.647 -4.523 -7.137 1.00 92.94 72 PHE A N 1
ATOM 536 C CA . PHE A 1 72 ? 3.453 -4.604 -8.579 1.00 92.94 72 PHE A CA 1
ATOM 537 C C . PHE A 1 72 ? 3.262 -3.196 -9.159 1.00 92.94 72 PHE A C 1
ATOM 539 O O . PHE A 1 72 ? 2.213 -2.553 -9.001 1.00 92.94 72 PHE A O 1
ATOM 546 N N . HIS A 1 73 ? 4.306 -2.709 -9.829 1.00 90.69 73 HIS A N 1
ATOM 547 C CA . HIS A 1 73 ? 4.356 -1.385 -10.446 1.00 90.69 73 HIS A CA 1
ATOM 548 C C . HIS A 1 73 ? 4.435 -1.483 -11.973 1.00 90.69 73 HIS A C 1
ATOM 550 O O . HIS A 1 73 ? 4.856 -2.493 -12.533 1.00 90.69 73 HIS A O 1
ATOM 556 N N . ARG A 1 74 ? 4.036 -0.412 -12.665 1.00 84.62 74 ARG A N 1
ATOM 557 C CA . ARG A 1 74 ? 3.885 -0.411 -14.134 1.00 84.62 74 ARG A CA 1
ATOM 558 C C . ARG A 1 74 ? 5.096 0.112 -14.913 1.00 84.62 74 ARG A C 1
ATOM 560 O O . ARG A 1 74 ? 5.006 0.318 -16.123 1.00 84.62 74 ARG A O 1
ATOM 567 N N . GLY A 1 75 ? 6.223 0.338 -14.239 1.00 83.75 75 GLY A N 1
ATOM 568 C CA . GLY A 1 75 ? 7.374 1.030 -14.827 1.00 83.75 75 GLY A CA 1
ATOM 569 C C . GLY A 1 75 ? 6.955 2.382 -15.414 1.00 83.75 75 GLY A C 1
ATOM 570 O O . GLY A 1 75 ? 6.314 3.174 -14.728 1.00 83.75 75 GLY A O 1
ATOM 571 N N . ASP A 1 76 ? 7.265 2.610 -16.690 1.00 80.62 76 ASP A N 1
ATOM 572 C CA . ASP A 1 76 ? 6.988 3.866 -17.402 1.00 80.62 76 ASP A CA 1
ATOM 573 C C . ASP A 1 76 ? 5.628 3.930 -18.107 1.00 80.62 76 ASP A C 1
ATOM 575 O O . ASP A 1 76 ? 5.302 4.950 -18.715 1.00 80.62 76 ASP A O 1
ATOM 579 N N . ARG A 1 77 ? 4.816 2.868 -18.052 1.00 67.25 77 ARG A N 1
ATOM 580 C CA . ARG A 1 77 ? 3.505 2.867 -18.710 1.00 67.25 77 ARG A CA 1
ATOM 581 C C . ARG A 1 77 ? 2.485 3.676 -17.909 1.00 67.25 77 ARG A C 1
ATOM 583 O O . ARG A 1 77 ? 2.096 3.272 -16.816 1.00 67.25 77 ARG A O 1
ATOM 590 N N . VAL A 1 78 ? 2.002 4.761 -18.511 1.00 66.25 78 VAL A N 1
ATOM 591 C CA . VAL A 1 78 ? 0.795 5.489 -18.099 1.00 66.25 78 VAL A CA 1
ATOM 592 C C . VAL A 1 78 ? -0.370 4.948 -18.926 1.00 66.25 78 VAL A C 1
ATOM 594 O O . VAL A 1 78 ? -0.269 4.881 -20.149 1.00 66.25 78 VAL A O 1
ATOM 597 N N . TRP A 1 79 ? -1.447 4.514 -18.274 1.00 60.00 79 TRP A N 1
ATOM 598 C CA . TRP A 1 79 ? -2.719 4.306 -18.965 1.00 60.00 79 TRP A CA 1
ATOM 599 C C . TRP A 1 79 ? -3.460 5.633 -18.886 1.00 60.00 79 TRP A C 1
ATOM 601 O O . TRP A 1 79 ? -3.754 6.087 -17.780 1.00 60.00 79 TRP A O 1
ATOM 611 N N . ASP A 1 80 ? -3.686 6.266 -20.035 1.00 64.06 80 ASP A N 1
ATOM 612 C CA . ASP A 1 80 ? -4.696 7.318 -20.113 1.00 64.06 80 ASP A CA 1
ATOM 613 C C . ASP A 1 80 ? -6.076 6.698 -19.855 1.00 64.06 80 ASP A C 1
ATOM 615 O O . ASP A 1 80 ? -6.291 5.510 -20.131 1.00 64.06 80 ASP A O 1
ATOM 619 N N . ALA A 1 81 ? -6.954 7.497 -19.251 1.00 58.62 81 ALA A N 1
ATOM 620 C CA . ALA A 1 81 ? -8.326 7.123 -18.916 1.00 58.62 81 ALA A CA 1
ATOM 621 C C . ALA A 1 81 ? -9.223 7.033 -20.158 1.00 58.62 81 ALA A C 1
ATOM 623 O O . ALA A 1 81 ? -9.034 7.848 -21.090 1.00 58.62 81 ALA A O 1
#

pLDDT: mean 76.38, std 13.49, range [51.53, 97.62]

Radius of gyration: 27.72 Å; chains: 1; bounding b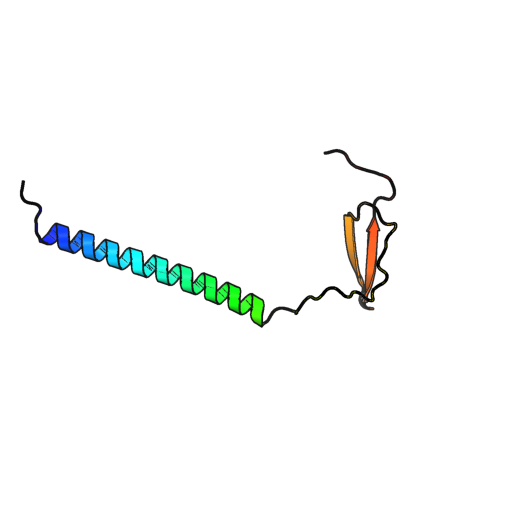ox: 76×42×40 Å

Organism: Nephila pilipes (NCBI:txid299642)

Sequence (81 aa):
MAVSAAALVLCLSVSIAYSKSIQGSEKNLIEFLDEKQENGPRVQEDSSWPGFPHLKQVSAVSVDGNGNLHIFHRGDRVWDA